Protein AF-A0AAV3IBI1-F1 (afdb_monomer)

Mean predicted aligned error: 10.26 Å

Foldseek 3Di:
DVVLCVQLVHDPVQVVCLVVVVDQDDLSSLVSSCVVVPNPDHSCCSRPVVVVPPPPPPPPDDPPPPDPDDD

Sequence (71 aa):
MQHVAAGVQVNPATLSRIERLEQIPSIELAERLANFFKGEVSEMQILYPARFQSSQNQNGFKPQEQEVNRG

InterPro domains:
  IPR001387 Cro/C1-type, helix-turn-helix domain [PF01381] (4-41)
  IPR001387 Cro/C1-type, helix-turn-helix domain [PS50943] (4-44)
  IPR001387 Cro/C1-type, helix-turn-helix domain [cd00093] (1-43)
  IPR010982 Lambda repressor-like, DNA-binding domain superfamily [G3DSA:1.10.260.40] (1-47)
  IPR010982 Lambda repressor-like, DNA-binding domain superfamily [SSF47413] (2-44)

Nearest PDB structures (foldseek):
  8c7k-assembly1_A  TM=8.064E-01  e=7.374E-01  Escherichia coli O157:H7
  2eby-assembly1_B  TM=6.767E-01  e=1.254E+00  Escherichia coli
  6cf1-assembly1_A  TM=5.633E-01  e=9.904E-01  Proteus vulgaris
  2ict-assembly1_A  TM=5.619E-01  e=2.010E+00  Escherichia coli CFT073
  6xgt-assembly1_E  TM=7.551E-01  e=4.591E+00  Thermomyces lanuginosus

Radius of gyration: 19.16 Å; Cα contacts (8 Å, |Δi|>4): 45; chains: 1; bounding box: 23×35×64 Å

Structure (mmCIF, N/CA/C/O backbone):
data_AF-A0AAV3IBI1-F1
#
_entry.id   AF-A0AAV3IBI1-F1
#
loop_
_atom_site.group_PDB
_atom_site.id
_atom_site.type_symbol
_atom_site.label_atom_id
_atom_site.label_alt_id
_atom_site.label_comp_id
_atom_site.label_asym_id
_atom_site.label_entity_id
_atom_site.label_seq_id
_atom_site.pdbx_PDB_ins_code
_atom_site.Cartn_x
_atom_site.Cartn_y
_atom_site.Cartn_z
_atom_site.occupancy
_atom_site.B_iso_or_equiv
_atom_site.auth_seq_id
_atom_site.auth_comp_id
_atom_site.auth_asym_id
_atom_site.auth_atom_id
_atom_site.pdbx_PDB_model_num
ATOM 1 N N . MET A 1 1 ? -4.010 -14.555 -4.155 1.00 68.19 1 MET A N 1
ATOM 2 C CA . MET A 1 1 ? -3.256 -13.422 -4.741 1.00 68.19 1 MET A CA 1
ATOM 3 C C . MET A 1 1 ? -3.788 -12.900 -6.072 1.00 68.19 1 MET A C 1
ATOM 5 O O . MET A 1 1 ? -3.874 -11.690 -6.190 1.00 68.19 1 MET A O 1
ATOM 9 N N . GLN A 1 2 ? -4.151 -13.731 -7.065 1.00 84.00 2 GLN A N 1
ATOM 10 C CA . GLN A 1 2 ? -4.571 -13.213 -8.388 1.00 84.00 2 GLN A CA 1
ATOM 11 C C . GLN A 1 2 ? -5.766 -12.240 -8.329 1.00 84.00 2 GLN A C 1
ATOM 13 O O . GLN A 1 2 ? -5.761 -11.234 -9.024 1.00 84.00 2 GLN A O 1
ATOM 18 N N . HIS A 1 3 ? -6.742 -12.493 -7.450 1.00 92.88 3 HIS A N 1
ATOM 19 C CA . HIS A 1 3 ? -7.886 -11.598 -7.250 1.00 92.88 3 HIS A CA 1
ATOM 20 C C . HIS A 1 3 ? -7.480 -10.206 -6.734 1.00 92.88 3 HIS A C 1
ATOM 22 O O . HIS A 1 3 ? -7.909 -9.204 -7.292 1.00 92.88 3 HIS A O 1
ATOM 28 N N . VAL A 1 4 ? -6.603 -10.145 -5.723 1.00 93.19 4 VAL A N 1
ATOM 29 C CA . VAL A 1 4 ? -6.082 -8.879 -5.177 1.00 93.19 4 VAL A CA 1
ATOM 30 C C . VAL A 1 4 ? -5.249 -8.158 -6.233 1.00 93.19 4 VAL A C 1
ATOM 32 O O . VAL A 1 4 ? -5.475 -6.986 -6.495 1.00 93.19 4 VAL A O 1
ATOM 35 N N . ALA A 1 5 ? -4.343 -8.882 -6.898 1.00 93.31 5 ALA A N 1
ATOM 36 C CA . ALA A 1 5 ? -3.489 -8.353 -7.960 1.00 93.31 5 ALA A CA 1
ATOM 37 C C . ALA A 1 5 ? -4.304 -7.693 -9.082 1.00 93.31 5 ALA A C 1
ATOM 39 O O . ALA A 1 5 ? -4.003 -6.573 -9.485 1.00 93.31 5 ALA A O 1
ATOM 40 N N . ALA A 1 6 ? -5.373 -8.354 -9.532 1.00 93.25 6 ALA A N 1
ATOM 41 C CA . ALA A 1 6 ? -6.304 -7.788 -10.499 1.00 93.25 6 ALA A CA 1
ATOM 42 C C . ALA A 1 6 ? -7.065 -6.581 -9.922 1.00 93.25 6 ALA A C 1
ATOM 44 O O . ALA A 1 6 ? -7.158 -5.548 -10.581 1.00 93.25 6 ALA A O 1
ATOM 45 N N . GLY A 1 7 ? -7.557 -6.686 -8.684 1.00 93.31 7 GLY A N 1
ATOM 46 C CA . GLY A 1 7 ? -8.329 -5.640 -8.010 1.00 93.31 7 GLY A CA 1
ATOM 47 C C . GLY A 1 7 ? -7.567 -4.334 -7.784 1.00 93.31 7 GLY A C 1
ATOM 48 O O . GLY A 1 7 ? -8.158 -3.264 -7.889 1.00 93.31 7 GLY A O 1
ATOM 49 N N . VAL A 1 8 ? -6.255 -4.405 -7.542 1.00 94.81 8 VAL A N 1
ATOM 50 C CA . VAL A 1 8 ? -5.382 -3.224 -7.406 1.00 94.81 8 VAL A CA 1
ATOM 51 C C . VAL A 1 8 ? -4.511 -2.963 -8.638 1.00 94.81 8 VAL A C 1
ATOM 53 O O . VAL A 1 8 ? -3.640 -2.098 -8.597 1.00 94.81 8 VAL A O 1
ATOM 56 N N . GLN A 1 9 ? -4.752 -3.683 -9.740 1.00 94.62 9 GLN A N 1
ATOM 57 C CA . GLN A 1 9 ? -4.066 -3.528 -11.029 1.00 94.62 9 GLN A CA 1
ATOM 58 C C . GLN A 1 9 ? -2.533 -3.564 -10.910 1.00 94.62 9 GLN A C 1
ATOM 60 O O . GLN A 1 9 ? -1.822 -2.666 -11.366 1.00 94.62 9 GLN A O 1
ATOM 65 N N . VAL A 1 10 ? -2.012 -4.611 -10.273 1.00 94.31 10 VAL A N 1
ATOM 66 C CA . VAL A 1 10 ? -0.573 -4.838 -10.108 1.00 94.31 10 VAL A CA 1
ATOM 67 C C . VAL A 1 10 ? -0.219 -6.285 -10.439 1.00 94.31 10 VAL A C 1
ATOM 69 O O . VAL A 1 10 ? -1.061 -7.180 -10.401 1.00 94.31 10 VAL A O 1
ATOM 72 N N . ASN A 1 11 ? 1.044 -6.545 -10.769 1.00 94.69 11 ASN A N 1
ATOM 73 C CA . ASN A 1 11 ? 1.502 -7.903 -11.033 1.00 94.69 11 ASN A CA 1
ATOM 74 C C . ASN A 1 11 ? 1.478 -8.751 -9.736 1.00 94.69 11 ASN A C 1
ATOM 76 O O . ASN A 1 11 ? 1.986 -8.292 -8.707 1.00 94.69 11 ASN A O 1
ATOM 80 N N . PRO A 1 12 ? 0.978 -10.003 -9.765 1.00 94.62 12 PRO A N 1
ATOM 81 C CA . PRO A 1 12 ? 1.047 -10.917 -8.622 1.00 94.62 12 PRO A CA 1
ATOM 82 C C . PRO A 1 12 ? 2.454 -11.078 -8.021 1.00 94.62 12 PRO A C 1
ATOM 84 O O . PRO A 1 12 ? 2.587 -11.215 -6.807 1.00 94.62 12 PRO A O 1
ATOM 87 N N . ALA A 1 13 ? 3.511 -11.019 -8.837 1.00 94.88 13 ALA A N 1
ATOM 88 C CA . ALA A 1 13 ? 4.896 -11.089 -8.371 1.00 94.88 13 ALA A CA 1
ATOM 89 C C . ALA A 1 13 ? 5.283 -9.890 -7.490 1.00 94.88 13 ALA A C 1
ATOM 91 O O . ALA A 1 13 ? 6.056 -10.051 -6.547 1.00 94.88 13 ALA A O 1
ATOM 92 N N . THR A 1 14 ? 4.737 -8.704 -7.769 1.00 93.62 14 THR A N 1
ATOM 93 C CA . THR A 1 14 ? 4.944 -7.503 -6.952 1.00 93.62 14 THR A CA 1
ATOM 94 C C . THR A 1 14 ? 4.270 -7.654 -5.592 1.00 93.62 14 THR A C 1
ATOM 96 O O . THR A 1 14 ? 4.930 -7.444 -4.578 1.00 93.62 14 THR A O 1
ATOM 99 N N . LEU A 1 15 ? 3.004 -8.099 -5.549 1.00 93.81 15 LEU A N 1
ATOM 100 C CA . LEU A 1 15 ? 2.324 -8.391 -4.275 1.00 93.81 15 LEU A CA 1
ATOM 101 C C . LEU A 1 15 ? 3.082 -9.435 -3.461 1.00 93.81 15 LEU A C 1
ATOM 103 O O . LEU A 1 15 ? 3.270 -9.270 -2.264 1.00 93.81 15 LEU A O 1
ATOM 107 N N . SER A 1 16 ? 3.592 -10.468 -4.131 1.00 94.69 16 SER A N 1
ATOM 108 C CA . SER A 1 16 ? 4.358 -11.527 -3.485 1.00 94.69 16 SER A CA 1
ATOM 109 C C . SER A 1 16 ? 5.602 -11.006 -2.753 1.00 94.69 16 SER A C 1
ATOM 111 O O . SER A 1 16 ? 5.892 -11.456 -1.647 1.00 94.69 16 SER A O 1
ATOM 113 N N . ARG A 1 17 ? 6.326 -10.039 -3.336 1.00 96.06 17 ARG A N 1
ATOM 114 C CA . A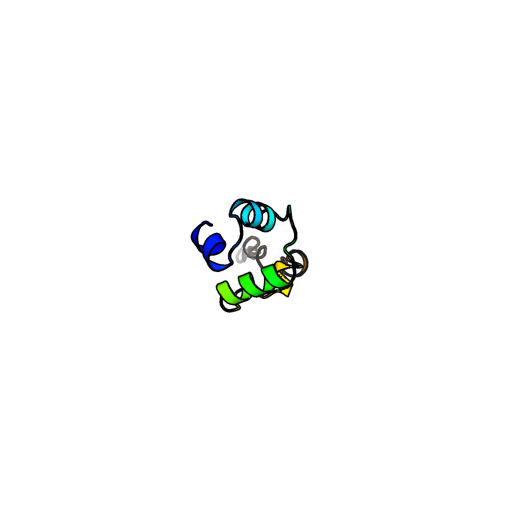RG A 1 17 ? 7.473 -9.390 -2.673 1.00 96.06 17 ARG A CA 1
ATOM 115 C C . ARG A 1 17 ? 7.033 -8.500 -1.513 1.00 96.06 17 ARG A C 1
ATOM 117 O O . ARG A 1 17 ? 7.702 -8.481 -0.486 1.00 96.06 17 ARG A O 1
ATOM 124 N N . ILE A 1 18 ? 5.913 -7.791 -1.665 1.00 93.94 18 ILE A N 1
ATOM 125 C CA . ILE A 1 18 ? 5.355 -6.928 -0.614 1.00 93.94 18 ILE A CA 1
ATOM 126 C C . ILE A 1 18 ? 4.951 -7.750 0.613 1.00 93.94 18 ILE A C 1
ATOM 128 O O . ILE A 1 18 ? 5.338 -7.409 1.725 1.00 93.94 18 ILE A O 1
ATOM 132 N N . GLU A 1 19 ? 4.245 -8.866 0.428 1.00 90.38 19 GLU A N 1
ATOM 133 C CA . GLU A 1 19 ? 3.818 -9.733 1.536 1.00 90.38 19 GLU A CA 1
ATOM 134 C C . GLU A 1 19 ? 4.996 -10.353 2.301 1.00 90.38 19 GLU A C 1
ATOM 136 O O . GLU A 1 19 ? 4.918 -10.547 3.512 1.00 90.38 19 GLU A O 1
ATOM 141 N N . ARG A 1 20 ? 6.111 -10.627 1.610 1.00 92.81 20 ARG A N 1
ATOM 142 C CA . ARG A 1 20 ? 7.362 -11.092 2.233 1.00 92.81 20 ARG A CA 1
ATOM 143 C C . ARG A 1 20 ? 8.231 -9.967 2.794 1.00 92.81 20 ARG A C 1
ATOM 145 O O . ARG A 1 20 ? 9.323 -10.245 3.280 1.00 92.81 20 ARG A O 1
ATOM 152 N N . LEU A 1 21 ? 7.774 -8.715 2.726 1.00 90.81 21 LEU A N 1
ATOM 153 C CA . LEU A 1 21 ? 8.524 -7.524 3.139 1.00 90.81 21 LEU A CA 1
ATOM 154 C C . LEU A 1 21 ? 9.840 -7.315 2.363 1.00 90.81 21 LEU A C 1
ATOM 156 O O . LEU A 1 21 ? 10.708 -6.561 2.794 1.00 90.81 21 LEU A O 1
ATOM 160 N N . GLU A 1 22 ? 9.984 -7.944 1.196 1.00 94.69 22 GLU A N 1
ATOM 161 C CA . GLU A 1 22 ? 11.130 -7.765 0.293 1.00 94.69 22 GLU A CA 1
ATOM 162 C C . GLU A 1 22 ? 11.024 -6.458 -0.502 1.00 94.69 22 GLU A C 1
ATOM 164 O O . GLU A 1 22 ? 12.014 -5.964 -1.042 1.00 94.69 22 GLU A O 1
ATOM 169 N N . GLN A 1 23 ? 9.813 -5.907 -0.606 1.00 94.88 23 GLN A N 1
ATOM 170 C CA . GLN A 1 23 ? 9.541 -4.667 -1.315 1.00 94.88 23 GLN A CA 1
ATOM 171 C C . GLN A 1 23 ? 8.518 -3.829 -0.550 1.00 94.88 23 GLN A C 1
ATOM 173 O O . GLN A 1 23 ? 7.439 -4.308 -0.219 1.00 94.88 23 GLN A O 1
ATOM 178 N N . ILE A 1 24 ? 8.825 -2.550 -0.340 1.00 93.56 24 ILE A N 1
ATOM 179 C CA . ILE A 1 24 ? 7.852 -1.584 0.175 1.00 93.56 24 ILE A CA 1
ATOM 180 C C . ILE A 1 24 ? 7.031 -1.053 -1.016 1.00 93.56 24 ILE A C 1
ATOM 182 O O . ILE A 1 24 ? 7.625 -0.653 -2.025 1.00 93.56 24 ILE A O 1
ATOM 186 N N . PRO A 1 25 ? 5.687 -1.078 -0.962 1.00 96.19 25 PRO A N 1
ATOM 187 C CA . PRO A 1 25 ? 4.858 -0.513 -2.022 1.00 96.19 25 PRO A CA 1
ATOM 188 C C . PRO A 1 25 ? 5.005 1.013 -2.099 1.00 96.19 25 PRO A C 1
ATOM 190 O O . PRO A 1 25 ? 5.409 1.665 -1.139 1.00 96.19 25 PRO A O 1
ATOM 193 N N . SER A 1 26 ? 4.637 1.600 -3.239 1.00 96.75 26 SER A N 1
ATOM 194 C CA . SER A 1 26 ? 4.444 3.051 -3.326 1.00 96.75 26 SER A CA 1
ATOM 195 C C . SER A 1 26 ? 3.216 3.488 -2.520 1.00 96.75 26 SER A C 1
ATOM 197 O O . SER A 1 26 ? 2.343 2.672 -2.227 1.00 96.75 26 SER A O 1
ATOM 199 N N . ILE A 1 27 ? 3.118 4.788 -2.220 1.00 96.81 27 ILE A N 1
ATOM 200 C CA . ILE A 1 27 ? 1.963 5.376 -1.519 1.00 96.81 27 ILE A CA 1
ATOM 201 C C . ILE A 1 27 ? 0.658 5.073 -2.274 1.00 96.81 27 ILE A C 1
ATOM 203 O O . ILE A 1 27 ? -0.263 4.513 -1.699 1.00 96.81 27 ILE A O 1
ATOM 207 N N . GLU A 1 28 ? 0.617 5.316 -3.586 1.00 97.44 28 GLU A N 1
ATOM 208 C CA . GLU A 1 28 ? -0.565 5.041 -4.422 1.00 97.44 28 GLU A CA 1
ATOM 209 C C . GLU A 1 28 ? -0.972 3.554 -4.421 1.00 97.44 28 GLU A C 1
ATOM 211 O O . GLU A 1 28 ? -2.152 3.202 -4.452 1.00 97.44 28 GLU A O 1
ATOM 216 N N . LEU A 1 29 ? -0.001 2.633 -4.402 1.00 97.06 29 LEU A N 1
ATOM 217 C CA . LEU A 1 29 ? -0.313 1.207 -4.307 1.00 97.06 29 LEU A CA 1
ATOM 218 C C . LEU A 1 29 ? -0.822 0.843 -2.906 1.00 97.06 29 LEU A C 1
ATOM 220 O O . LEU A 1 29 ? -1.737 0.029 -2.796 1.00 97.06 29 LEU A O 1
ATOM 224 N N . ALA A 1 30 ? -0.267 1.449 -1.855 1.00 97.44 30 ALA A N 1
ATOM 225 C CA . ALA A 1 30 ? -0.751 1.271 -0.492 1.00 97.44 30 ALA A CA 1
ATOM 226 C C . ALA A 1 30 ? -2.195 1.778 -0.334 1.00 97.44 30 ALA A C 1
ATOM 228 O O . ALA A 1 30 ? -3.012 1.060 0.236 1.00 97.44 30 ALA A O 1
ATOM 229 N N . GLU A 1 31 ? -2.535 2.936 -0.907 1.00 97.06 31 GLU A N 1
ATOM 230 C CA . GLU A 1 31 ? -3.900 3.483 -0.918 1.00 97.06 31 GLU A CA 1
ATOM 231 C C . GLU A 1 31 ? -4.875 2.525 -1.613 1.00 97.06 31 GLU A C 1
ATOM 233 O O . GLU A 1 31 ? -5.910 2.152 -1.055 1.00 97.06 31 GLU A O 1
ATOM 238 N N . ARG A 1 32 ? -4.528 2.045 -2.815 1.00 97.50 32 ARG A N 1
ATOM 239 C CA . ARG A 1 32 ? -5.365 1.076 -3.543 1.00 97.50 32 ARG A CA 1
ATOM 240 C C . ARG A 1 32 ? -5.569 -0.218 -2.764 1.00 97.50 32 ARG A C 1
ATOM 242 O O . ARG A 1 32 ? -6.675 -0.752 -2.767 1.00 97.50 32 ARG A O 1
ATOM 249 N N . LEU A 1 33 ? -4.532 -0.714 -2.092 1.00 96.88 33 LEU A N 1
ATOM 250 C CA . LEU A 1 33 ? -4.627 -1.893 -1.230 1.00 96.88 33 LEU A CA 1
ATOM 251 C C . LEU A 1 33 ? -5.534 -1.632 -0.020 1.00 96.88 33 LEU A C 1
ATOM 253 O O . LEU A 1 33 ? -6.437 -2.427 0.230 1.00 96.88 33 LEU A O 1
ATOM 257 N N . ALA A 1 34 ? -5.357 -0.513 0.684 1.00 97.06 34 ALA A N 1
ATOM 258 C CA . ALA A 1 34 ? -6.203 -0.137 1.817 1.00 97.06 34 ALA A CA 1
ATOM 259 C C . ALA A 1 34 ? -7.684 -0.021 1.409 1.00 97.06 34 ALA A C 1
ATOM 261 O O . ALA A 1 34 ? -8.565 -0.561 2.082 1.00 97.06 34 ALA A O 1
ATOM 262 N N . ASN A 1 35 ? -7.957 0.593 0.253 1.00 96.94 35 ASN A N 1
ATOM 263 C CA . ASN A 1 35 ? -9.300 0.700 -0.319 1.00 96.94 35 ASN A CA 1
ATOM 264 C C . ASN A 1 35 ? -9.871 -0.659 -0.746 1.00 96.94 35 ASN A C 1
ATOM 266 O O . ASN A 1 35 ? -11.043 -0.940 -0.491 1.00 96.94 35 ASN A O 1
ATOM 270 N N . PHE A 1 36 ? -9.056 -1.528 -1.352 1.00 96.44 36 PHE A N 1
ATOM 271 C CA . PHE A 1 36 ? -9.465 -2.883 -1.732 1.00 96.44 36 PHE A CA 1
ATOM 272 C C . PHE A 1 36 ? -9.915 -3.699 -0.511 1.00 96.44 36 PHE A C 1
ATOM 274 O O . PHE A 1 36 ? -10.940 -4.380 -0.565 1.00 96.44 36 PHE A O 1
ATOM 281 N N . PHE A 1 37 ? -9.201 -3.567 0.609 1.00 95.75 37 PHE A N 1
ATOM 282 C CA . PHE A 1 37 ? -9.557 -4.173 1.896 1.00 95.75 37 PHE A CA 1
ATOM 283 C C . PHE A 1 37 ? -10.513 -3.315 2.738 1.00 95.75 37 PHE A C 1
ATOM 285 O O . PHE A 1 37 ? -10.709 -3.594 3.917 1.00 95.75 37 PHE A O 1
ATOM 292 N N . LYS A 1 38 ? -11.126 -2.275 2.157 1.00 96.00 38 LYS A N 1
ATOM 293 C CA . LYS A 1 38 ? -12.152 -1.432 2.797 1.00 96.00 38 LYS A CA 1
ATOM 294 C C . LYS A 1 38 ? -11.728 -0.866 4.162 1.00 96.00 38 LYS A C 1
ATOM 296 O O . LYS A 1 38 ? -12.555 -0.722 5.059 1.00 96.00 38 LYS A O 1
ATOM 301 N N . GLY A 1 39 ? -10.443 -0.555 4.319 1.00 91.25 39 GLY A N 1
ATOM 302 C CA . GLY A 1 39 ? -9.887 -0.000 5.552 1.00 91.25 39 GLY A CA 1
ATOM 303 C C . GLY A 1 39 ? -9.621 -1.011 6.673 1.00 91.25 39 GLY A C 1
ATOM 304 O O . GLY A 1 39 ? -9.205 -0.585 7.746 1.00 91.25 39 GLY A O 1
ATOM 305 N N . GLU A 1 40 ? -9.788 -2.325 6.451 1.00 94.69 40 GLU A N 1
ATOM 306 C CA . GLU A 1 40 ? -9.339 -3.360 7.409 1.00 94.69 40 GLU A CA 1
ATOM 307 C C . GLU A 1 40 ? -7.832 -3.258 7.694 1.00 94.69 40 GLU A C 1
ATOM 309 O O . GLU A 1 40 ? -7.361 -3.583 8.785 1.00 94.69 40 GLU A O 1
ATOM 314 N N . VAL A 1 41 ? -7.082 -2.757 6.711 1.00 93.38 41 VAL A N 1
ATOM 315 C CA . VAL A 1 41 ? -5.694 -2.335 6.849 1.00 93.38 41 VAL A CA 1
ATOM 316 C C . VAL A 1 41 ? -5.541 -0.923 6.285 1.00 93.38 41 VAL A C 1
ATOM 318 O O . VAL A 1 41 ? -6.037 -0.609 5.203 1.00 93.38 41 VAL A O 1
ATOM 321 N N . SER A 1 42 ? -4.858 -0.058 7.028 1.00 96.06 42 SER A N 1
ATOM 322 C CA . SER A 1 42 ? -4.554 1.312 6.610 1.00 96.06 42 SER A CA 1
ATOM 323 C C . SER A 1 42 ? -3.270 1.396 5.785 1.00 96.06 42 SER A C 1
ATOM 325 O O . SER A 1 42 ? -2.365 0.570 5.921 1.00 96.06 42 SER A O 1
ATOM 327 N N . GLU A 1 43 ? -3.132 2.463 4.998 1.00 96.06 43 GLU A N 1
ATOM 328 C CA . GLU A 1 43 ? -1.894 2.782 4.271 1.00 96.06 43 GLU A CA 1
ATOM 329 C C . GLU A 1 43 ? -0.666 2.796 5.184 1.00 96.06 43 GLU A C 1
ATOM 331 O O . GLU A 1 43 ? 0.384 2.260 4.833 1.00 96.06 43 GLU A O 1
ATOM 336 N N . MET A 1 44 ? -0.808 3.345 6.393 1.00 95.62 44 MET A N 1
ATOM 337 C CA . MET A 1 44 ? 0.275 3.398 7.375 1.00 95.62 44 MET A CA 1
ATOM 338 C C . MET A 1 44 ? 0.716 2.002 7.821 1.00 95.62 44 MET A C 1
ATOM 340 O O . MET A 1 44 ? 1.914 1.763 7.969 1.00 95.62 44 MET A O 1
ATOM 344 N N . GLN A 1 45 ? -0.227 1.075 8.006 1.00 94.06 45 GLN A N 1
ATOM 345 C CA . GLN A 1 45 ? 0.077 -0.317 8.347 1.00 94.06 45 GLN A CA 1
ATOM 346 C C . GLN A 1 45 ? 0.753 -1.058 7.187 1.00 94.06 45 GLN A C 1
ATOM 348 O O . GLN A 1 45 ? 1.631 -1.881 7.433 1.00 94.06 45 GLN A O 1
ATOM 353 N N . ILE A 1 46 ? 0.395 -0.736 5.940 1.00 94.81 46 ILE A N 1
ATOM 354 C CA . ILE A 1 46 ? 1.011 -1.320 4.739 1.00 94.81 46 ILE A CA 1
ATOM 355 C C . ILE A 1 46 ? 2.434 -0.783 4.523 1.00 94.81 46 ILE A C 1
ATOM 357 O O . ILE A 1 46 ? 3.343 -1.555 4.225 1.00 94.81 46 ILE A O 1
ATOM 361 N N . LEU A 1 47 ? 2.643 0.529 4.667 1.00 96.00 47 LEU A N 1
ATOM 362 C CA . LEU A 1 47 ? 3.937 1.182 4.427 1.00 96.00 47 LEU A CA 1
ATOM 363 C C . LEU A 1 47 ? 4.932 0.964 5.572 1.00 96.00 47 LEU A C 1
ATOM 365 O O . LEU A 1 47 ? 6.140 0.912 5.343 1.00 96.00 47 LEU A O 1
ATOM 369 N N . TYR A 1 48 ? 4.438 0.825 6.805 1.00 93.00 48 TYR A N 1
ATOM 370 C CA . TYR A 1 48 ? 5.270 0.703 8.002 1.00 93.00 48 TYR A CA 1
ATOM 371 C C . TYR A 1 48 ? 4.876 -0.490 8.884 1.00 93.00 48 TYR A C 1
ATOM 373 O O . TYR A 1 48 ? 4.638 -0.307 10.081 1.00 93.00 48 TYR A O 1
ATOM 381 N N . PRO A 1 49 ? 4.858 -1.725 8.352 1.00 90.38 49 PRO A N 1
ATOM 382 C CA . PRO A 1 49 ? 4.314 -2.889 9.052 1.00 90.38 49 PRO A CA 1
ATOM 383 C C . PRO A 1 49 ? 4.994 -3.144 10.402 1.00 90.38 49 PRO A C 1
ATOM 385 O O . PRO A 1 49 ? 4.316 -3.441 11.382 1.00 90.38 49 PRO A O 1
ATOM 388 N N . ALA A 1 50 ? 6.309 -2.915 10.503 1.00 90.00 50 ALA A N 1
ATOM 389 C CA . ALA A 1 50 ? 7.073 -3.072 11.745 1.00 90.00 50 ALA A CA 1
ATOM 390 C C . ALA A 1 50 ? 6.551 -2.222 12.923 1.00 90.00 50 ALA A C 1
ATOM 392 O O . ALA A 1 50 ? 6.727 -2.601 14.077 1.00 90.00 50 ALA A O 1
ATOM 393 N N . ARG A 1 51 ? 5.872 -1.095 12.660 1.00 90.50 51 ARG A N 1
ATOM 394 C CA . ARG A 1 51 ? 5.282 -0.243 13.711 1.00 90.50 51 ARG A CA 1
AT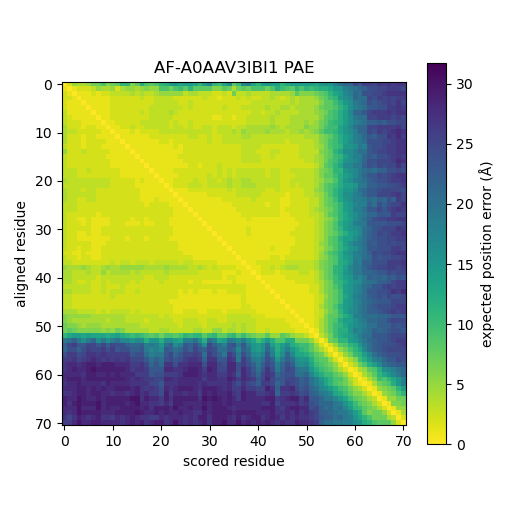OM 395 C C . ARG A 1 51 ? 4.012 -0.837 14.325 1.00 90.50 51 ARG A C 1
ATOM 397 O O . ARG A 1 51 ? 3.624 -0.430 15.414 1.00 90.50 51 ARG A O 1
ATOM 404 N N . PHE A 1 52 ? 3.374 -1.779 13.633 1.00 87.12 52 PHE A N 1
ATOM 405 C CA . PHE A 1 52 ? 2.062 -2.329 13.985 1.00 87.12 52 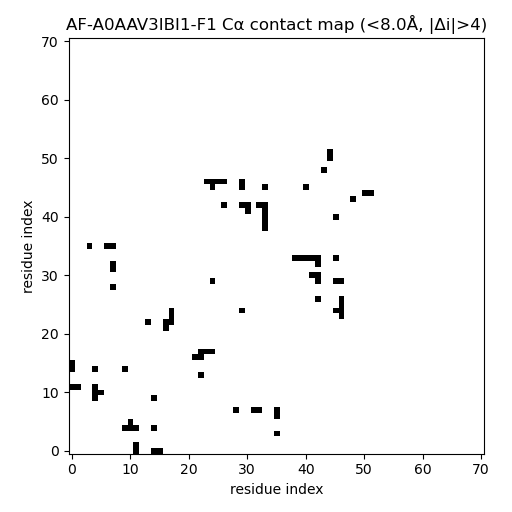PHE A CA 1
ATOM 406 C C . PHE A 1 52 ? 2.108 -3.834 14.302 1.00 87.12 52 PHE A C 1
ATOM 408 O O . PHE A 1 52 ? 1.077 -4.436 14.586 1.00 87.12 52 PHE A O 1
ATOM 415 N N . GLN A 1 53 ? 3.300 -4.443 14.311 1.00 74.50 53 GLN A N 1
ATOM 416 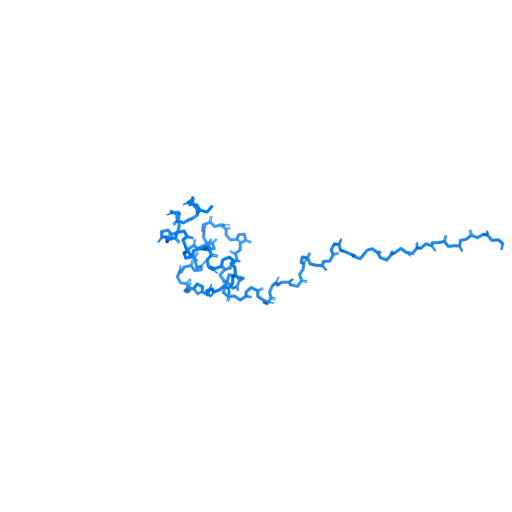C CA . GLN A 1 53 ? 3.523 -5.862 14.638 1.00 74.50 53 GLN A CA 1
ATOM 417 C C . GLN A 1 53 ? 3.281 -6.215 16.123 1.00 74.50 53 GLN A C 1
ATOM 419 O O . GLN A 1 53 ? 3.283 -7.389 16.495 1.00 74.50 53 GLN A O 1
ATOM 424 N N . SER A 1 54 ? 3.029 -5.225 16.980 1.00 63.75 54 SER A N 1
ATOM 425 C CA . SER A 1 54 ? 3.061 -5.348 18.444 1.00 63.75 54 SER A CA 1
ATOM 426 C C . SER A 1 54 ? 1.845 -6.022 19.103 1.00 63.75 54 SER A C 1
ATOM 428 O O . SER A 1 54 ? 1.704 -5.931 20.321 1.00 63.75 54 SER A O 1
ATOM 430 N N . SER A 1 55 ? 0.948 -6.696 18.371 1.00 56.09 55 SER A N 1
ATOM 431 C CA . SER A 1 55 ? -0.275 -7.256 18.991 1.00 56.09 55 SER A CA 1
ATOM 432 C C . SER A 1 55 ? -0.700 -8.661 18.552 1.00 56.09 55 SER A C 1
ATOM 434 O O . SER A 1 55 ? -1.665 -9.177 19.104 1.00 56.09 55 SER A O 1
ATOM 436 N N . GLN A 1 56 ? 0.014 -9.335 17.641 1.00 52.59 56 GLN A N 1
ATOM 437 C CA . GLN A 1 56 ? -0.308 -10.732 17.283 1.00 52.59 56 GLN A CA 1
ATOM 438 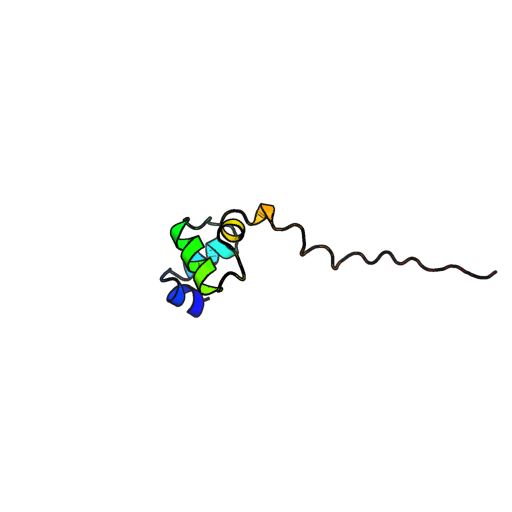C C . GLN A 1 56 ? 0.544 -11.796 17.999 1.00 52.59 56 GLN A C 1
ATOM 440 O O . GLN A 1 56 ? 0.176 -12.967 17.997 1.00 52.59 56 GLN A O 1
ATOM 445 N N . ASN A 1 57 ? 1.610 -11.405 18.709 1.00 48.16 57 ASN A N 1
ATOM 446 C CA . ASN A 1 57 ? 2.436 -12.302 19.533 1.00 48.16 57 ASN A CA 1
ATOM 447 C C . ASN A 1 57 ? 2.071 -12.255 21.034 1.00 48.16 57 ASN A C 1
ATOM 449 O O . ASN A 1 57 ? 2.953 -12.229 21.883 1.00 48.16 57 ASN A O 1
ATOM 453 N N . GLN A 1 58 ? 0.780 -12.215 21.387 1.00 48.78 58 GLN A N 1
ATOM 454 C CA . GLN A 1 58 ? 0.322 -12.313 22.792 1.00 48.78 58 GLN A CA 1
ATOM 455 C C . GLN A 1 58 ? -0.598 -13.519 23.063 1.00 48.78 58 GLN A C 1
ATOM 457 O O . GLN A 1 58 ? -1.148 -13.645 24.149 1.00 48.78 58 GLN A O 1
ATOM 462 N N . ASN A 1 59 ? -0.725 -14.466 22.125 1.00 47.53 59 ASN A N 1
ATOM 463 C CA . ASN A 1 59 ? -1.456 -15.724 22.358 1.00 47.53 59 ASN A CA 1
ATOM 464 C C . ASN A 1 59 ? -0.555 -16.889 22.826 1.00 47.53 59 ASN A C 1
ATOM 466 O O . ASN A 1 59 ? -0.976 -18.042 22.787 1.00 47.53 59 ASN A O 1
ATOM 470 N N . GLY A 1 60 ? 0.678 -16.607 23.268 1.00 47.56 60 GLY A N 1
ATOM 471 C CA . GLY A 1 60 ? 1.683 -17.625 23.614 1.00 47.56 60 GLY A CA 1
ATOM 472 C C . GLY A 1 60 ? 2.095 -17.720 25.086 1.00 47.56 60 GLY A C 1
ATOM 473 O 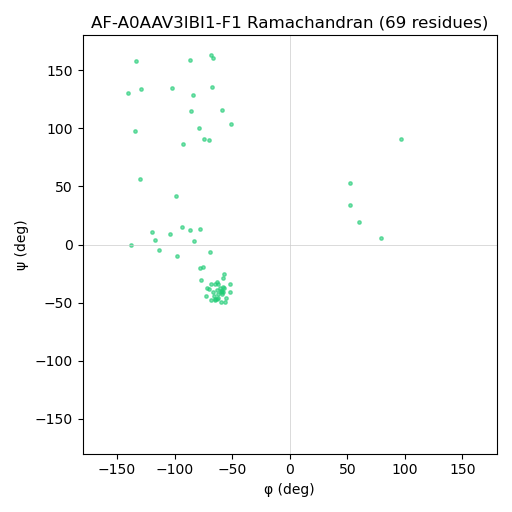O . GLY A 1 60 ? 2.846 -18.626 25.425 1.00 47.56 60 GLY A O 1
ATOM 474 N N . PHE A 1 61 ? 1.626 -16.839 25.973 1.00 48.56 61 PHE A N 1
ATOM 475 C CA . PHE A 1 61 ? 1.918 -16.940 27.407 1.00 48.56 61 PHE A CA 1
ATOM 476 C C . PHE A 1 61 ? 0.640 -16.735 28.217 1.00 48.56 61 PHE A C 1
ATOM 478 O O . PHE A 1 61 ? 0.225 -15.614 28.490 1.00 48.56 61 PHE A O 1
ATOM 485 N N . LYS A 1 62 ? 0.014 -17.845 28.619 1.00 48.34 62 LYS A N 1
ATOM 486 C CA . LYS A 1 62 ?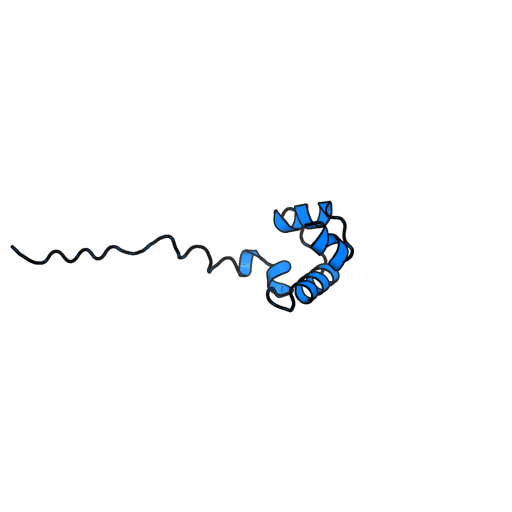 -0.800 -17.861 29.835 1.00 48.34 62 LYS A CA 1
ATOM 487 C C . LYS A 1 62 ? 0.165 -18.132 30.991 1.00 48.34 62 LYS A C 1
ATOM 489 O O . LYS A 1 62 ? 0.729 -19.228 31.012 1.00 48.34 62 LYS A O 1
ATOM 494 N N . PRO A 1 63 ? 0.386 -17.202 31.934 1.00 49.94 63 PRO A N 1
ATOM 495 C CA . PRO A 1 63 ? 0.971 -17.571 33.213 1.00 49.94 63 PRO A CA 1
ATOM 496 C C . PRO A 1 63 ? 0.041 -18.608 33.845 1.00 49.94 63 PRO A C 1
ATOM 498 O O . PRO A 1 63 ? -1.134 -18.334 34.088 1.00 49.94 63 PRO A O 1
ATOM 501 N N . GLN A 1 64 ? 0.529 -19.832 34.031 1.00 53.91 64 GLN A N 1
ATOM 502 C CA . GLN A 1 64 ? -0.139 -20.792 34.898 1.00 53.91 64 GLN A CA 1
ATOM 503 C 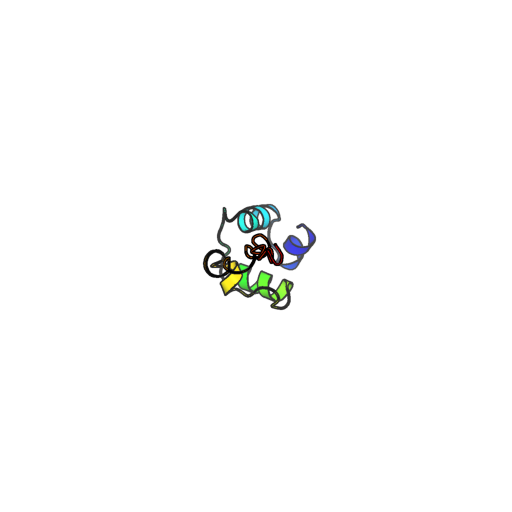C . GLN A 1 64 ? 0.134 -20.343 36.335 1.00 53.91 64 GLN A C 1
ATOM 505 O O . GLN A 1 64 ? 1.139 -20.726 36.926 1.00 53.91 64 GLN A O 1
ATOM 510 N N . GLU A 1 65 ? -0.740 -19.511 36.896 1.00 59.47 65 GLU A N 1
ATOM 511 C CA . GLU A 1 65 ? -0.890 -19.454 38.349 1.00 59.47 65 GLU A CA 1
ATOM 512 C C . GLU A 1 65 ? -1.559 -20.760 38.773 1.00 59.47 65 GLU A C 1
ATOM 514 O O . GLU A 1 65 ? -2.779 -20.912 38.757 1.00 59.47 65 GLU A O 1
ATOM 519 N N . GLN A 1 66 ? -0.724 -21.758 39.055 1.00 54.75 66 GLN A N 1
ATOM 520 C CA . GLN A 1 66 ? -1.168 -22.972 39.709 1.00 54.75 66 GLN A CA 1
ATOM 521 C C . GLN A 1 66 ? -1.295 -22.651 41.197 1.00 54.75 66 GLN A C 1
ATOM 523 O O . GLN A 1 66 ? -0.307 -22.572 41.927 1.0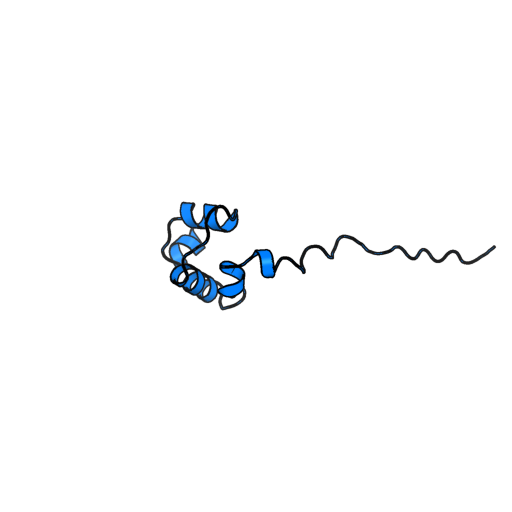0 54.75 66 GLN A O 1
ATOM 528 N N . GLU A 1 67 ? -2.536 -22.419 41.620 1.00 59.59 67 GLU A N 1
ATOM 529 C CA . GLU A 1 67 ? -2.948 -22.436 43.018 1.00 59.59 67 GLU A CA 1
ATOM 530 C C . GLU A 1 67 ? -2.463 -23.738 43.673 1.00 59.59 67 GLU A C 1
ATOM 532 O O . GLU A 1 67 ? -3.039 -24.807 43.478 1.00 59.59 67 GLU A O 1
ATOM 537 N N . VAL A 1 68 ? -1.400 -23.661 44.472 1.00 57.03 68 VAL A N 1
ATOM 538 C CA . VAL A 1 68 ? -1.059 -24.712 45.433 1.00 57.03 68 VAL A CA 1
ATOM 539 C C . VAL A 1 68 ? -1.690 -24.353 46.772 1.00 57.03 68 VAL A C 1
ATOM 541 O O . VAL A 1 68 ? -1.087 -23.711 47.629 1.00 57.03 68 VAL A O 1
ATOM 544 N N . ASN A 1 69 ? -2.951 -24.752 46.941 1.00 59.75 69 ASN A N 1
ATOM 545 C CA . ASN A 1 69 ? -3.593 -24.823 48.248 1.00 59.75 69 ASN A CA 1
ATOM 546 C C . ASN A 1 69 ? -3.638 -26.287 48.713 1.00 59.75 69 ASN A C 1
ATOM 548 O O . ASN A 1 69 ? -4.110 -27.153 47.980 1.00 59.75 69 ASN A O 1
ATOM 552 N N . ARG A 1 70 ? -3.279 -26.476 49.991 1.00 57.03 70 ARG A N 1
ATOM 553 C CA . ARG A 1 70 ? -3.562 -27.613 50.898 1.00 57.03 70 ARG A CA 1
ATOM 554 C C . ARG A 1 70 ? -2.486 -28.689 51.045 1.00 57.03 70 ARG A C 1
ATOM 556 O O . ARG A 1 70 ? -2.525 -29.732 50.399 1.00 57.03 70 ARG A O 1
ATOM 563 N N . GLY A 1 71 ? -1.634 -28.446 52.040 1.00 48.31 71 GLY A N 1
ATOM 564 C CA . GLY A 1 71 ? -1.246 -29.413 53.068 1.00 48.31 71 GLY A CA 1
ATOM 565 C C . GLY A 1 71 ? -1.259 -28.700 54.409 1.00 48.31 71 GLY A C 1
ATOM 566 O O . GLY A 1 71 ? -0.452 -27.755 54.528 1.00 48.31 71 GLY A O 1
#

pLDDT: mean 83.23, std 18.12, range [47.53, 97.5]

Organism: NCBI:txid1051347

Secondary structure (DSSP, 8-state):
-HHHHHHTT--HHHHHHHHTTSSPPPHHHHHHHHHHTTTSS-HHHHH-GGGT-TTSS-SS-----------

Solvent-accessible surface area (backbone atoms only — not comparable to full-atom values): 4584 Å² total; per-residue (Å²): 103,67,67,56,19,61,74,57,72,48,58,53,69,57,54,54,32,37,78,71,68,76,37,81,69,54,71,71,55,28,46,41,48,14,56,73,52,72,57,80,44,46,42,64,49,65,68,41,45,84,82,66,58,86,71,78,85,67,88,82,71,80,82,80,81,73,83,86,79,88,133